Protein AF-A0A1Q6M1B3-F1 (afdb_monomer_lite)

Sequence (101 aa):
MNVSKLKELIKERAQIDAQNDILTERSQNDQYNILSLNLSDTIDFLNNCSSEELYWVSELFERLSEHFKSQKLIECMEKNEKRTGIDCSINIEYAKAALNY

Structure (mmCIF, N/CA/C/O backbone):
data_AF-A0A1Q6M1B3-F1
#
_entry.id   AF-A0A1Q6M1B3-F1
#
loop_
_atom_site.group_PDB
_atom_site.id
_atom_site.type_symbol
_atom_site.label_atom_id
_atom_site.label_alt_id
_atom_site.label_comp_id
_atom_site.label_asym_id
_atom_site.label_entity_id
_atom_site.label_seq_id
_atom_site.pdbx_PDB_ins_code
_atom_site.Cartn_x
_atom_site.Cartn_y
_atom_site.Cartn_z
_atom_site.occupancy
_atom_site.B_iso_or_equiv
_atom_site.auth_seq_id
_atom_site.auth_comp_id
_atom_site.auth_asym_id
_atom_site.auth_atom_id
_atom_site.pdbx_PDB_model_num
ATOM 1 N N . MET A 1 1 ? 1.402 14.137 2.860 1.00 90.75 1 MET A N 1
ATOM 2 C CA . MET A 1 1 ? 2.257 13.046 2.336 1.00 90.75 1 MET A CA 1
ATOM 3 C C . MET A 1 1 ? 3.029 13.524 1.105 1.00 90.75 1 MET A C 1
ATOM 5 O O . MET A 1 1 ? 2.465 14.271 0.314 1.00 90.75 1 MET A O 1
ATOM 9 N N . ASN A 1 2 ? 4.294 13.122 0.907 1.00 95.06 2 ASN A N 1
ATOM 10 C CA . ASN A 1 2 ? 5.050 13.468 -0.311 1.00 95.06 2 ASN A CA 1
ATOM 11 C C . ASN A 1 2 ? 4.783 12.446 -1.434 1.00 95.06 2 ASN A C 1
ATOM 13 O O . ASN A 1 2 ? 5.529 11.484 -1.607 1.00 95.06 2 ASN A O 1
ATOM 17 N N . VAL A 1 3 ? 3.697 12.658 -2.185 1.00 96.25 3 VAL A N 1
ATOM 18 C CA . VAL A 1 3 ? 3.243 11.739 -3.247 1.00 96.25 3 VAL A CA 1
ATOM 19 C C . VAL A 1 3 ? 4.265 11.608 -4.377 1.00 96.25 3 VAL A C 1
ATOM 21 O O . VAL A 1 3 ? 4.480 10.506 -4.871 1.00 96.25 3 VAL A O 1
ATOM 24 N N . SER A 1 4 ? 4.921 12.701 -4.778 1.00 97.50 4 SER A N 1
ATOM 25 C CA . SER A 1 4 ? 5.937 12.655 -5.838 1.00 97.50 4 SER A CA 1
ATOM 26 C C . SER A 1 4 ? 7.087 11.729 -5.456 1.00 97.50 4 SER A C 1
ATOM 28 O O . SER A 1 4 ? 7.459 10.867 -6.248 1.00 97.50 4 SER A O 1
ATOM 30 N N . LYS A 1 5 ? 7.577 11.832 -4.212 1.00 98.19 5 LYS A N 1
ATOM 31 C CA . LYS A 1 5 ? 8.632 10.943 -3.722 1.00 98.19 5 LYS A CA 1
ATOM 32 C C . LYS A 1 5 ? 8.165 9.491 -3.619 1.00 98.19 5 LYS A C 1
ATOM 34 O O . LYS A 1 5 ? 8.912 8.594 -3.991 1.00 98.19 5 LYS A O 1
ATOM 39 N N . LEU A 1 6 ? 6.931 9.249 -3.172 1.00 98.44 6 LEU A N 1
ATOM 40 C CA . LEU A 1 6 ? 6.364 7.898 -3.147 1.00 98.44 6 LEU A CA 1
ATOM 41 C C . LEU A 1 6 ? 6.350 7.267 -4.549 1.00 98.44 6 LEU A C 1
ATOM 43 O O . LEU A 1 6 ? 6.776 6.130 -4.714 1.00 98.44 6 LEU A O 1
ATOM 47 N N . LYS A 1 7 ? 5.923 8.016 -5.572 1.00 98.38 7 LYS A N 1
ATOM 48 C CA . LYS A 1 7 ? 5.900 7.530 -6.961 1.00 98.38 7 LYS A CA 1
ATOM 49 C C . LYS A 1 7 ? 7.298 7.237 -7.510 1.00 98.38 7 LYS A C 1
ATOM 51 O O . LYS A 1 7 ? 7.449 6.308 -8.297 1.00 98.38 7 LYS A O 1
ATOM 56 N N . GLU A 1 8 ? 8.314 8.003 -7.117 1.00 98.38 8 GLU A N 1
ATOM 57 C CA . GLU A 1 8 ? 9.712 7.688 -7.446 1.00 98.38 8 GLU A CA 1
ATOM 58 C C . GLU A 1 8 ? 10.151 6.369 -6.803 1.00 98.38 8 GLU A C 1
ATOM 60 O O . GLU A 1 8 ? 10.666 5.501 -7.500 1.00 98.38 8 GLU A O 1
ATOM 65 N N . LEU A 1 9 ? 9.869 6.178 -5.510 1.00 98.44 9 LEU A N 1
ATOM 66 C CA . LEU A 1 9 ? 10.213 4.949 -4.790 1.00 98.44 9 LEU A CA 1
ATOM 67 C C . LEU A 1 9 ? 9.514 3.711 -5.365 1.00 98.44 9 LEU A C 1
ATOM 69 O O . LEU A 1 9 ? 10.127 2.652 -5.453 1.00 98.44 9 LEU A O 1
ATOM 73 N N . ILE A 1 10 ? 8.258 3.841 -5.799 1.00 98.31 10 ILE A N 1
ATOM 74 C CA . ILE A 1 10 ? 7.525 2.765 -6.483 1.00 98.31 10 ILE A CA 1
ATOM 75 C C . ILE A 1 10 ? 8.214 2.396 -7.805 1.00 98.31 10 ILE A C 1
ATOM 77 O O . ILE A 1 10 ? 8.400 1.218 -8.105 1.00 98.31 10 ILE A O 1
ATOM 81 N N . LYS A 1 11 ? 8.643 3.391 -8.591 1.00 98.06 11 LYS A N 1
ATOM 82 C CA . LYS A 1 11 ? 9.379 3.141 -9.840 1.00 98.06 11 LYS A CA 1
ATOM 83 C C . LYS A 1 11 ? 10.723 2.467 -9.584 1.00 98.06 11 LYS A C 1
ATOM 85 O O . LYS A 1 11 ? 11.098 1.577 -10.338 1.00 98.06 11 LYS A O 1
ATOM 90 N N . GLU A 1 12 ? 11.434 2.877 -8.536 1.00 97.81 12 GLU A N 1
ATOM 91 C CA . GLU A 1 12 ? 12.679 2.234 -8.107 1.00 97.81 12 GLU A CA 1
ATOM 92 C C . GLU A 1 12 ? 12.425 0.782 -7.675 1.00 97.81 12 GLU A C 1
ATOM 94 O O . GLU A 1 12 ? 13.131 -0.115 -8.134 1.00 97.81 12 GLU A O 1
ATOM 99 N N . ARG A 1 13 ? 11.374 0.531 -6.877 1.00 97.56 13 ARG A N 1
ATOM 100 C CA . ARG A 1 13 ? 10.959 -0.814 -6.447 1.00 97.56 13 ARG A CA 1
ATOM 101 C C . ARG A 1 13 ? 10.748 -1.751 -7.629 1.00 97.56 13 ARG A C 1
ATOM 103 O O . ARG A 1 13 ? 11.227 -2.880 -7.584 1.00 97.56 13 ARG A O 1
ATOM 110 N N . ALA A 1 14 ? 10.106 -1.262 -8.688 1.00 96.94 14 ALA A N 1
ATOM 111 C CA . ALA A 1 14 ? 9.818 -2.039 -9.888 1.00 96.94 14 ALA A CA 1
ATOM 112 C C . ALA A 1 14 ? 11.062 -2.538 -10.643 1.00 96.94 14 ALA A C 1
ATOM 114 O O . ALA A 1 14 ? 10.948 -3.427 -11.483 1.00 96.94 14 ALA A O 1
ATOM 115 N N . GLN A 1 15 ? 12.240 -1.969 -10.368 1.00 97.44 15 GLN A N 1
ATOM 116 C CA . GLN A 1 15 ? 13.512 -2.374 -10.976 1.00 97.44 15 GLN A CA 1
ATOM 117 C C . GLN A 1 15 ? 14.354 -3.282 -10.064 1.00 97.44 15 GLN A C 1
ATOM 119 O O . GLN A 1 15 ? 15.415 -3.748 -10.477 1.00 97.44 15 GLN A O 1
ATOM 124 N N . ILE A 1 16 ? 13.925 -3.513 -8.819 1.00 97.38 16 ILE A N 1
ATOM 125 C CA . ILE A 1 16 ? 14.648 -4.349 -7.857 1.00 97.38 16 ILE A CA 1
ATOM 126 C C . ILE A 1 16 ? 14.291 -5.817 -8.105 1.00 97.38 16 ILE A C 1
ATOM 128 O O . ILE A 1 16 ? 13.117 -6.180 -8.133 1.00 97.38 16 ILE A O 1
ATOM 132 N N . ASP A 1 17 ? 15.311 -6.669 -8.238 1.00 95.69 17 ASP A N 1
ATOM 133 C CA . ASP A 1 17 ? 15.126 -8.123 -8.298 1.00 95.69 17 ASP A CA 1
ATOM 134 C C . ASP A 1 17 ? 14.440 -8.617 -7.016 1.00 95.69 17 ASP A C 1
ATOM 136 O O . ASP A 1 17 ? 14.890 -8.316 -5.908 1.00 95.69 17 ASP A O 1
ATOM 140 N N . ALA A 1 18 ? 13.361 -9.384 -7.166 1.00 88.88 18 ALA A N 1
ATOM 141 C CA . ALA A 1 18 ? 12.581 -9.896 -6.044 1.00 88.88 18 ALA A CA 1
ATOM 142 C C . ALA A 1 18 ? 13.384 -10.823 -5.111 1.00 88.88 18 ALA A C 1
ATOM 144 O O . ALA A 1 18 ? 13.012 -10.958 -3.954 1.00 88.88 18 ALA A O 1
ATOM 145 N N . GLN A 1 19 ? 14.483 -11.424 -5.581 1.00 94.62 19 GLN A N 1
ATOM 146 C CA . GLN A 1 19 ? 15.398 -12.238 -4.768 1.00 94.62 19 GLN A CA 1
ATOM 147 C C . GLN A 1 19 ? 16.414 -11.392 -3.985 1.00 94.62 19 GLN A C 1
ATOM 149 O O . GLN A 1 19 ? 17.198 -11.924 -3.200 1.00 94.62 19 GLN A O 1
ATOM 154 N N . ASN A 1 20 ? 16.461 -10.077 -4.215 1.00 97.06 20 ASN A N 1
ATOM 155 C CA . ASN A 1 20 ? 17.289 -9.175 -3.432 1.00 97.06 20 ASN A CA 1
ATOM 156 C C . ASN A 1 20 ? 16.505 -8.671 -2.218 1.00 97.06 20 ASN A C 1
ATOM 158 O O . ASN A 1 20 ? 15.970 -7.558 -2.218 1.00 97.06 20 ASN A O 1
ATOM 162 N N . ASP A 1 21 ? 16.459 -9.503 -1.181 1.00 95.75 21 ASP A N 1
ATOM 163 C CA . ASP A 1 21 ? 15.703 -9.235 0.045 1.00 95.75 21 ASP A CA 1
ATOM 164 C C . ASP A 1 21 ? 16.121 -7.913 0.705 1.00 95.75 21 ASP A C 1
ATOM 166 O O . ASP A 1 21 ? 15.271 -7.130 1.115 1.00 95.75 21 ASP A O 1
ATOM 170 N N . ILE A 1 22 ? 17.424 -7.601 0.721 1.00 97.31 22 ILE A N 1
ATOM 171 C CA . ILE A 1 22 ? 17.960 -6.381 1.351 1.00 97.31 22 ILE A CA 1
ATOM 172 C C . ILE A 1 22 ? 17.427 -5.120 0.660 1.00 97.31 22 ILE A C 1
ATOM 174 O O . ILE A 1 22 ? 17.007 -4.165 1.321 1.00 97.31 22 ILE A O 1
ATOM 178 N N . LEU A 1 23 ? 17.471 -5.079 -0.676 1.00 97.69 23 LEU A N 1
ATOM 179 C CA . LEU A 1 23 ? 16.978 -3.920 -1.423 1.00 97.69 23 LEU A CA 1
ATOM 180 C C . LEU A 1 23 ? 15.451 -3.849 -1.411 1.00 97.69 23 LEU A C 1
ATOM 182 O O . LEU A 1 23 ? 14.898 -2.751 -1.331 1.00 97.69 23 LEU A O 1
ATOM 186 N N . THR A 1 24 ? 14.783 -5.002 -1.447 1.00 97.00 24 THR A N 1
ATOM 187 C CA . THR A 1 24 ? 13.327 -5.106 -1.322 1.00 97.00 24 THR A CA 1
ATOM 188 C C . THR A 1 24 ? 12.856 -4.526 0.009 1.00 97.00 24 THR A C 1
ATOM 190 O O . THR A 1 24 ? 12.049 -3.598 0.013 1.00 97.00 24 THR A O 1
ATOM 193 N N . GLU A 1 25 ? 13.426 -4.982 1.125 1.00 97.06 25 GLU A N 1
ATOM 194 C CA . GLU A 1 25 ? 13.067 -4.519 2.466 1.00 97.06 25 GLU A CA 1
ATOM 195 C C . GLU A 1 25 ? 13.333 -3.017 2.630 1.00 97.06 25 GLU A C 1
ATOM 197 O O . GLU A 1 25 ? 12.485 -2.278 3.138 1.00 97.06 25 GLU A O 1
ATOM 202 N N . ARG A 1 26 ? 14.487 -2.524 2.152 1.00 98.06 26 ARG A N 1
ATOM 203 C CA . ARG A 1 26 ? 14.791 -1.086 2.185 1.00 98.06 26 ARG A CA 1
ATOM 204 C C . ARG A 1 26 ? 13.744 -0.280 1.415 1.00 98.06 26 ARG A C 1
ATOM 206 O O . ARG A 1 26 ? 13.222 0.692 1.953 1.00 98.06 26 ARG A O 1
ATOM 213 N N . SER A 1 27 ? 13.414 -0.693 0.192 1.00 97.94 27 SER A N 1
ATOM 214 C CA . SER A 1 27 ? 12.422 -0.002 -0.635 1.00 97.94 27 SER A CA 1
ATOM 215 C C . SER A 1 27 ? 11.034 0.002 0.012 1.00 97.94 27 SER A C 1
ATOM 217 O O . SER A 1 27 ? 10.369 1.039 0.050 1.00 97.94 27 SER A O 1
ATOM 219 N N . GLN A 1 28 ? 10.613 -1.130 0.578 1.00 98.12 28 GLN A N 1
ATOM 220 C CA . GLN A 1 28 ? 9.352 -1.245 1.307 1.00 98.12 28 GLN A CA 1
ATOM 221 C C . GLN A 1 28 ? 9.321 -0.332 2.537 1.00 98.12 28 GLN A C 1
ATOM 223 O O . GLN A 1 28 ? 8.318 0.337 2.777 1.00 98.12 28 GLN A O 1
ATOM 228 N N . ASN A 1 29 ? 10.420 -0.246 3.292 1.00 98.50 29 ASN A N 1
ATOM 229 C CA . ASN A 1 29 ? 10.531 0.650 4.442 1.00 98.50 29 ASN A CA 1
ATOM 230 C C . ASN A 1 29 ? 10.444 2.127 4.041 1.00 98.50 29 ASN A C 1
ATOM 232 O O . ASN A 1 29 ? 9.729 2.889 4.690 1.00 98.50 29 ASN A O 1
ATOM 236 N N . ASP A 1 30 ? 11.107 2.532 2.958 1.00 98.38 30 ASP A N 1
ATOM 237 C CA . ASP A 1 30 ? 11.057 3.915 2.479 1.00 98.38 30 ASP A CA 1
ATOM 238 C C . ASP A 1 30 ? 9.645 4.308 2.013 1.00 98.38 30 ASP A C 1
ATOM 240 O O . ASP A 1 30 ? 9.158 5.391 2.347 1.00 98.38 30 ASP A O 1
ATO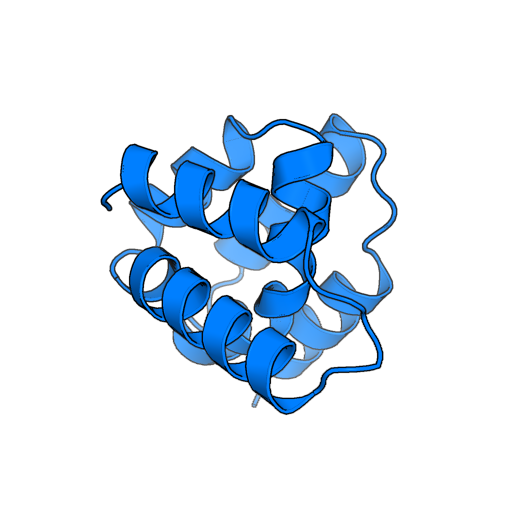M 244 N N . GLN A 1 31 ? 8.951 3.418 1.297 1.00 98.56 31 GLN A N 1
ATOM 245 C CA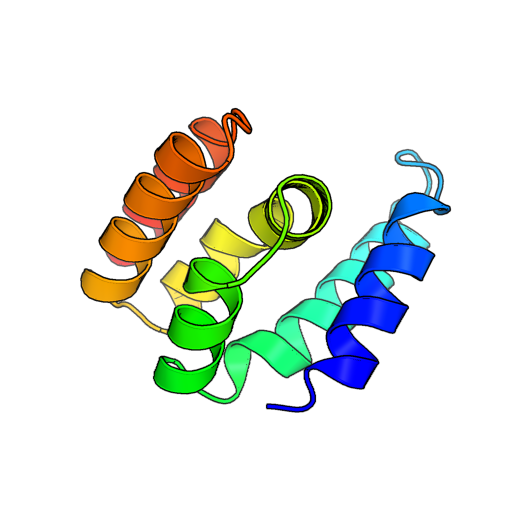 . GLN A 1 31 ? 7.555 3.626 0.898 1.00 98.56 31 GLN A CA 1
ATOM 246 C C . GLN A 1 31 ? 6.613 3.662 2.112 1.00 98.56 31 GLN A C 1
ATOM 248 O O . GLN A 1 31 ? 5.775 4.564 2.224 1.00 98.56 31 GLN A O 1
ATOM 253 N N . TYR A 1 32 ? 6.777 2.723 3.050 1.00 98.75 32 TYR A N 1
ATOM 254 C CA . TYR A 1 32 ? 5.999 2.654 4.287 1.00 98.75 32 TYR A CA 1
ATOM 255 C C . TYR A 1 32 ? 6.132 3.939 5.104 1.00 98.75 32 TYR A C 1
ATOM 257 O O . TYR A 1 32 ? 5.119 4.507 5.495 1.00 98.75 32 TYR A O 1
ATOM 265 N N . ASN A 1 33 ? 7.353 4.454 5.278 1.00 98.50 33 ASN A N 1
ATOM 266 C CA . ASN A 1 33 ? 7.618 5.683 6.030 1.00 98.50 33 ASN A CA 1
ATOM 267 C C . ASN A 1 33 ? 6.897 6.914 5.465 1.00 98.50 33 ASN A C 1
ATOM 269 O O . ASN A 1 33 ? 6.715 7.893 6.184 1.00 98.50 33 ASN A O 1
ATOM 273 N N . ILE A 1 34 ? 6.502 6.898 4.188 1.00 98.50 34 ILE A N 1
ATOM 274 C CA . ILE A 1 34 ? 5.702 7.962 3.574 1.00 98.50 34 ILE A CA 1
ATOM 275 C C . ILE A 1 34 ? 4.205 7.711 3.791 1.00 98.50 34 ILE A C 1
ATOM 277 O O . ILE A 1 34 ? 3.482 8.629 4.186 1.00 98.50 34 ILE A O 1
ATOM 281 N N . LEU A 1 35 ? 3.744 6.482 3.544 1.00 98.69 35 LEU A N 1
ATOM 282 C CA . LEU A 1 35 ? 2.336 6.081 3.643 1.00 98.69 35 LEU A CA 1
ATOM 283 C C . LEU A 1 35 ? 1.824 6.018 5.092 1.00 98.69 35 LEU A C 1
ATOM 285 O O . LEU A 1 35 ? 0.639 6.226 5.349 1.00 98.69 35 LEU A O 1
ATOM 289 N N . SER A 1 36 ? 2.690 5.764 6.069 1.00 98.38 36 SER A N 1
ATOM 290 C CA . SER A 1 36 ? 2.302 5.687 7.480 1.00 98.38 36 SER A CA 1
ATOM 291 C C . SER A 1 36 ? 2.116 7.064 8.130 1.00 98.38 36 SER A C 1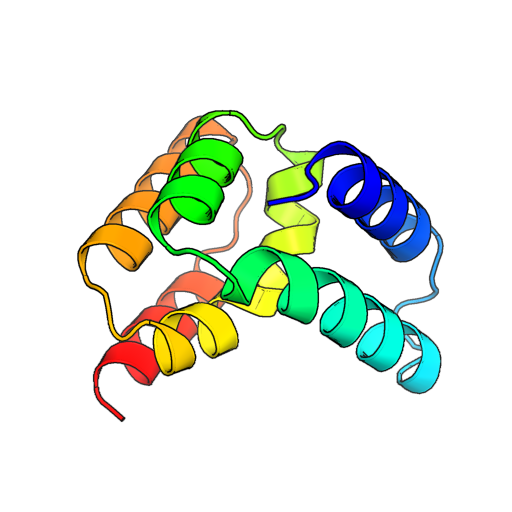
ATOM 293 O O . SER A 1 36 ? 1.626 7.151 9.248 1.00 98.38 36 SER A O 1
ATOM 295 N N . LEU A 1 37 ? 2.484 8.164 7.459 1.00 98.25 37 LEU A N 1
ATOM 296 C CA . LEU A 1 37 ? 2.452 9.504 8.065 1.00 98.25 37 LEU A CA 1
ATOM 297 C C . LEU A 1 37 ? 1.036 10.008 8.349 1.00 98.25 37 LEU A C 1
ATOM 299 O O . LEU A 1 37 ? 0.820 10.738 9.316 1.00 98.25 37 LEU A O 1
ATOM 303 N N . ASN A 1 38 ? 0.081 9.696 7.472 1.00 98.38 38 ASN A N 1
ATOM 304 C CA . ASN A 1 38 ? -1.282 10.190 7.596 1.00 98.38 38 ASN A CA 1
ATOM 305 C C . ASN A 1 38 ? -2.275 9.272 6.879 1.00 98.38 38 ASN A C 1
ATOM 307 O O . ASN A 1 38 ? -2.171 9.043 5.676 1.00 98.38 38 ASN A O 1
ATOM 311 N N . LEU A 1 39 ? -3.282 8.806 7.616 1.00 98.50 39 LEU A N 1
ATOM 312 C CA . LEU A 1 39 ? -4.307 7.910 7.088 1.00 98.50 39 LEU A CA 1
ATOM 313 C C . LEU A 1 39 ? -5.124 8.535 5.945 1.00 98.50 39 LEU A C 1
ATOM 315 O O . LEU A 1 39 ? -5.426 7.847 4.972 1.00 98.50 39 LEU A O 1
ATOM 319 N N . SER A 1 40 ? -5.505 9.813 6.060 1.00 98.56 40 SER A N 1
ATOM 320 C CA . SER A 1 40 ? -6.324 10.483 5.040 1.00 98.56 40 SER A CA 1
ATOM 321 C C . SER A 1 40 ? -5.560 10.597 3.730 1.00 98.56 40 SER A C 1
ATOM 323 O O . SER A 1 40 ? -6.070 10.169 2.700 1.00 98.56 40 SER A O 1
ATOM 325 N N . ASP A 1 41 ? -4.316 11.073 3.785 1.00 98.44 41 ASP A N 1
ATOM 326 C CA . ASP A 1 41 ? -3.467 11.200 2.601 1.00 98.44 41 ASP A CA 1
ATOM 327 C C . ASP A 1 41 ? -3.234 9.841 1.919 1.00 98.44 41 ASP A C 1
ATOM 329 O O . ASP A 1 41 ? -3.234 9.749 0.692 1.00 98.44 41 ASP A O 1
ATOM 333 N N . THR A 1 42 ? -3.053 8.775 2.702 1.00 98.69 42 THR A N 1
ATOM 334 C CA . THR A 1 42 ? -2.868 7.410 2.187 1.00 98.69 42 THR A CA 1
ATOM 335 C C . THR A 1 42 ? -4.125 6.874 1.521 1.00 98.69 42 THR A C 1
ATOM 337 O O . THR A 1 42 ? -4.052 6.324 0.422 1.00 98.69 42 THR A O 1
ATOM 340 N N . ILE A 1 43 ? -5.296 7.087 2.123 1.00 98.81 43 ILE A N 1
ATOM 341 C CA . ILE A 1 43 ? -6.580 6.765 1.491 1.00 98.81 43 ILE A CA 1
ATOM 342 C C . ILE A 1 43 ? -6.758 7.562 0.192 1.00 98.81 43 ILE A C 1
ATOM 344 O O . ILE A 1 43 ? -7.194 7.002 -0.816 1.00 98.81 43 ILE A O 1
ATOM 348 N N . ASP A 1 44 ? -6.412 8.848 0.192 1.00 98.69 44 ASP A N 1
ATOM 349 C CA . ASP A 1 44 ? -6.525 9.710 -0.983 1.00 98.69 44 ASP A CA 1
ATOM 350 C C . ASP A 1 44 ? -5.584 9.256 -2.103 1.00 98.69 44 ASP A C 1
ATOM 352 O O . ASP A 1 44 ? -5.997 9.190 -3.262 1.00 98.69 44 ASP A O 1
ATOM 356 N N . PHE A 1 45 ? -4.356 8.848 -1.781 1.00 98.75 45 PHE A N 1
ATOM 357 C CA . PHE A 1 45 ? -3.450 8.236 -2.750 1.00 98.75 45 PHE A CA 1
ATOM 358 C C . PHE A 1 45 ? -4.024 6.942 -3.329 1.00 98.75 45 PHE A C 1
ATOM 360 O O . PHE A 1 45 ? -4.116 6.825 -4.549 1.00 98.75 45 PHE A O 1
ATOM 367 N N . LEU A 1 46 ? -4.467 5.998 -2.490 1.00 98.62 46 LEU A N 1
ATOM 368 C CA . LEU A 1 46 ? -5.003 4.714 -2.956 1.00 98.62 46 LEU A CA 1
ATOM 369 C C . LEU A 1 46 ? -6.204 4.906 -3.889 1.00 98.62 46 LEU A C 1
ATOM 371 O O . LEU A 1 46 ? -6.286 4.257 -4.931 1.00 98.62 46 LEU A O 1
ATOM 375 N N . ASN A 1 47 ? -7.093 5.854 -3.583 1.00 98.62 47 ASN A N 1
ATOM 376 C CA . ASN A 1 47 ? -8.242 6.173 -4.434 1.00 98.62 47 ASN A CA 1
ATOM 377 C C . ASN A 1 47 ? -7.868 6.736 -5.815 1.00 98.62 47 ASN A C 1
ATOM 379 O O . ASN A 1 47 ? -8.677 6.636 -6.736 1.00 98.62 47 ASN A O 1
ATOM 383 N N . ASN A 1 48 ? -6.673 7.311 -5.966 1.00 98.25 48 ASN A N 1
ATOM 384 C CA . ASN A 1 48 ? -6.222 7.973 -7.193 1.00 98.25 48 ASN A CA 1
ATOM 385 C C . ASN A 1 48 ? -5.050 7.261 -7.890 1.00 98.25 48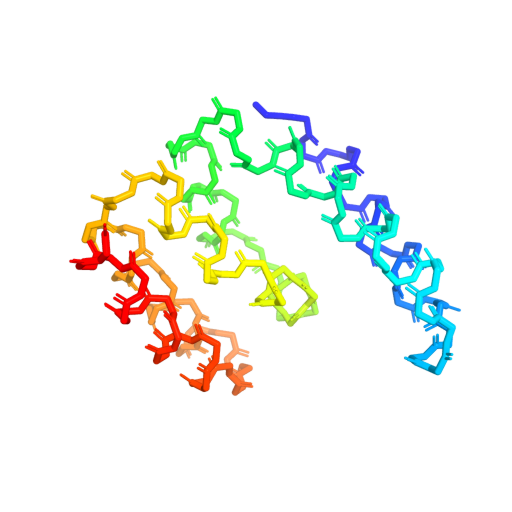 ASN A C 1
ATOM 387 O O . ASN A 1 48 ? -4.639 7.685 -8.970 1.00 98.25 48 ASN A O 1
ATOM 391 N N . CYS A 1 49 ? -4.502 6.201 -7.295 1.00 98.31 49 CYS A N 1
ATOM 392 C CA . CYS A 1 49 ? -3.340 5.505 -7.834 1.00 98.31 49 CYS A CA 1
ATOM 393 C C . CYS A 1 49 ? -3.664 4.708 -9.111 1.00 98.31 49 CYS A C 1
ATOM 395 O O . CYS A 1 49 ? -4.822 4.341 -9.371 1.00 98.31 49 CYS A O 1
ATOM 397 N N . SER A 1 50 ? -2.637 4.449 -9.918 1.00 98.38 50 SER A N 1
ATOM 398 C CA . SER A 1 50 ? -2.713 3.512 -11.043 1.00 98.38 50 SER A CA 1
ATOM 399 C C . SER A 1 50 ? -2.746 2.054 -10.561 1.00 98.38 50 SER A C 1
ATOM 401 O O . SER A 1 50 ? -2.513 1.766 -9.388 1.00 98.38 50 SER A O 1
ATOM 403 N N . SER A 1 51 ? -3.021 1.116 -11.470 1.00 98.25 51 SER A N 1
ATOM 404 C CA . SER A 1 51 ? -2.914 -0.320 -11.178 1.00 98.25 51 SER A CA 1
ATOM 405 C C . SER A 1 51 ? -1.489 -0.719 -10.782 1.00 98.25 51 SER A C 1
ATOM 407 O O . SER A 1 51 ? -1.301 -1.415 -9.793 1.00 98.25 51 SER A O 1
ATOM 409 N N . GLU A 1 52 ? -0.477 -0.223 -11.493 1.00 97.62 52 GLU A N 1
ATOM 410 C CA . GLU A 1 52 ? 0.933 -0.466 -11.162 1.00 97.62 52 GLU A CA 1
ATOM 411 C C . GLU A 1 52 ? 1.301 0.078 -9.774 1.00 97.62 52 GLU A C 1
ATOM 413 O O . GLU A 1 52 ? 1.946 -0.606 -8.985 1.00 97.62 52 GLU A O 1
ATOM 418 N N . GLU A 1 53 ? 0.851 1.288 -9.440 1.00 98.56 53 GLU A N 1
ATOM 419 C CA . GLU A 1 53 ? 1.090 1.877 -8.121 1.00 98.56 53 GLU A CA 1
ATOM 420 C C . GLU A 1 53 ? 0.414 1.064 -7.009 1.00 98.56 53 GLU A C 1
ATOM 422 O O . GLU A 1 53 ? 1.023 0.844 -5.962 1.00 98.56 53 GLU A O 1
ATOM 427 N N . LEU A 1 54 ? -0.814 0.581 -7.237 1.00 98.62 54 LEU A N 1
ATOM 428 C CA . LEU A 1 54 ? -1.506 -0.273 -6.274 1.00 98.62 54 LEU A CA 1
ATOM 429 C C . LEU A 1 54 ? -0.776 -1.601 -6.070 1.00 98.62 54 LEU A C 1
ATOM 431 O O . LEU A 1 54 ? -0.635 -2.029 -4.929 1.00 98.62 54 LEU A O 1
ATOM 435 N N . TYR A 1 55 ? -0.313 -2.233 -7.153 1.00 98.38 55 TYR A N 1
ATOM 436 C CA . TYR A 1 55 ? 0.410 -3.503 -7.097 1.00 98.38 55 TYR A CA 1
ATOM 437 C C . TYR A 1 55 ? 1.588 -3.421 -6.122 1.00 98.38 55 TYR A C 1
ATOM 439 O O . TYR A 1 55 ? 1.641 -4.187 -5.160 1.00 98.38 55 TYR A O 1
ATOM 447 N N . TRP A 1 56 ? 2.462 -2.427 -6.293 1.00 98.31 56 TRP A N 1
ATOM 448 C CA . TRP A 1 56 ? 3.639 -2.267 -5.438 1.00 98.31 56 TRP A CA 1
ATOM 449 C C . TRP A 1 56 ? 3.292 -1.868 -4.005 1.00 98.31 56 TRP A C 1
ATOM 451 O O . TRP A 1 56 ? 3.845 -2.420 -3.059 1.00 98.31 56 TRP A O 1
ATOM 461 N N . VAL A 1 57 ? 2.342 -0.949 -3.819 1.00 98.31 57 VAL A N 1
ATOM 462 C CA . VAL A 1 57 ? 1.952 -0.507 -2.471 1.00 98.31 57 VAL A CA 1
ATOM 463 C C . VAL A 1 57 ? 1.185 -1.591 -1.708 1.00 98.31 57 VAL A C 1
ATOM 465 O O . VAL A 1 57 ? 1.178 -1.579 -0.476 1.00 98.31 57 VAL A O 1
ATOM 468 N N . SER A 1 58 ? 0.585 -2.563 -2.402 1.00 98.56 58 SER A N 1
ATOM 469 C CA . SER A 1 58 ? -0.126 -3.667 -1.755 1.00 98.56 58 SER A CA 1
ATOM 470 C C . SER A 1 58 ? 0.774 -4.541 -0.878 1.00 98.56 58 SER A C 1
ATOM 472 O O . SER A 1 58 ? 0.291 -5.068 0.121 1.00 98.56 58 SER A O 1
ATOM 474 N N . GLU A 1 59 ? 2.085 -4.594 -1.157 1.00 97.94 59 GLU A N 1
ATOM 475 C CA . GLU A 1 59 ? 3.090 -5.257 -0.305 1.00 97.94 59 GLU A CA 1
ATOM 476 C C . GLU A 1 59 ? 3.104 -4.697 1.136 1.00 97.94 59 GLU A C 1
ATOM 478 O O . GLU A 1 59 ? 3.591 -5.342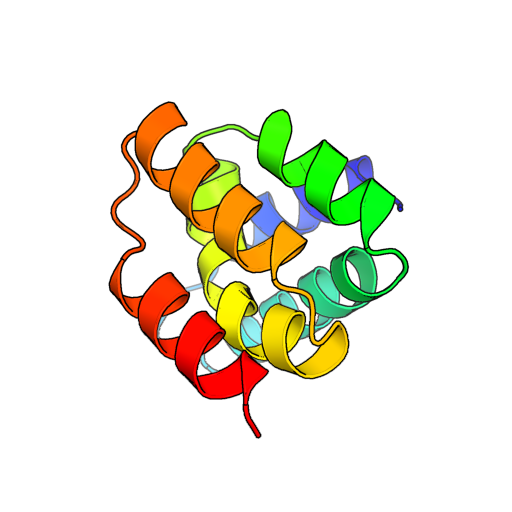 2.060 1.00 97.94 59 GLU A O 1
ATOM 483 N N . LEU A 1 60 ? 2.569 -3.489 1.348 1.00 98.62 60 LEU A N 1
ATOM 484 C CA . LEU A 1 60 ? 2.597 -2.775 2.626 1.00 98.62 60 LEU A CA 1
ATOM 485 C C . LEU A 1 60 ? 1.262 -2.817 3.376 1.00 98.62 60 LEU A C 1
ATOM 487 O O . LEU A 1 60 ? 1.163 -2.255 4.468 1.00 98.62 60 LEU A O 1
ATOM 491 N N . PHE A 1 61 ? 0.221 -3.432 2.809 1.00 98.69 61 PHE A N 1
ATOM 492 C CA . PHE A 1 61 ? -1.138 -3.345 3.350 1.00 98.69 61 PHE A CA 1
ATOM 493 C C . PHE A 1 61 ? -1.262 -3.894 4.769 1.00 98.69 61 PHE A C 1
ATOM 495 O O . PHE A 1 61 ? -1.905 -3.254 5.602 1.00 98.69 61 PHE A O 1
ATOM 502 N N . GLU A 1 62 ? -0.610 -5.018 5.063 1.00 98.62 62 GLU A N 1
ATOM 503 C CA . GLU A 1 62 ? -0.585 -5.599 6.406 1.00 98.62 62 GLU A CA 1
ATOM 504 C C . GLU A 1 62 ? -0.019 -4.609 7.431 1.00 98.62 62 GLU A C 1
ATOM 506 O O . GLU A 1 62 ? -0.706 -4.236 8.381 1.00 98.62 62 GLU A O 1
ATOM 511 N N . ARG A 1 63 ? 1.187 -4.087 7.173 1.00 98.56 63 ARG A N 1
ATOM 512 C CA . ARG A 1 63 ? 1.875 -3.120 8.043 1.00 98.56 63 ARG A CA 1
ATOM 513 C C . ARG A 1 63 ? 1.087 -1.824 8.217 1.00 98.56 63 ARG A C 1
ATOM 515 O O . ARG A 1 63 ? 1.046 -1.262 9.307 1.00 98.56 63 ARG A O 1
ATOM 522 N N . LEU A 1 64 ? 0.464 -1.321 7.149 1.00 98.62 64 LEU A N 1
ATOM 523 C CA . LEU A 1 64 ? -0.361 -0.112 7.216 1.00 98.62 64 LEU A CA 1
ATOM 524 C C . LEU A 1 64 ? -1.643 -0.352 8.021 1.00 98.62 64 LEU A C 1
ATOM 526 O O . LEU A 1 64 ? -2.057 0.526 8.778 1.00 98.62 64 LEU A O 1
ATOM 530 N N . SER A 1 65 ? -2.259 -1.528 7.889 1.00 98.56 65 SER A N 1
ATOM 531 C CA . SER A 1 65 ? -3.416 -1.913 8.698 1.00 98.56 65 SER A CA 1
ATOM 532 C C . SER A 1 65 ? -3.045 -2.073 10.170 1.00 98.56 65 SER A C 1
ATOM 534 O O . SER A 1 65 ? -3.738 -1.530 11.031 1.00 98.56 65 SER A O 1
ATOM 536 N N . GLU A 1 66 ? -1.913 -2.715 10.465 1.00 98.19 66 GLU A N 1
ATOM 537 C CA . GLU A 1 66 ? -1.390 -2.821 11.825 1.00 98.19 66 GLU A CA 1
ATOM 538 C C . GLU A 1 66 ? -1.113 -1.439 12.429 1.00 98.19 66 GLU A C 1
ATOM 540 O O . GLU A 1 66 ? -1.467 -1.176 13.573 1.00 98.19 66 GLU A O 1
ATOM 545 N N . HIS A 1 67 ? -0.534 -0.523 11.655 1.00 98.31 67 HIS A N 1
ATOM 546 C CA . HIS A 1 67 ? -0.223 0.819 12.128 1.00 98.31 67 HIS A CA 1
ATOM 547 C C . HIS A 1 67 ? -1.471 1.670 12.397 1.00 98.31 67 HIS A C 1
ATOM 549 O O . HIS A 1 67 ? -1.588 2.293 13.451 1.00 98.31 67 HIS A O 1
ATOM 555 N N . PHE A 1 68 ? -2.400 1.730 11.438 1.00 98.38 68 PHE A N 1
ATOM 556 C CA . PHE A 1 68 ? -3.550 2.633 11.515 1.00 98.38 68 PHE A CA 1
ATOM 557 C C . PHE A 1 68 ? -4.758 2.048 12.246 1.00 98.38 68 PHE A C 1
ATOM 559 O O . PHE A 1 68 ? -5.634 2.818 12.642 1.00 98.38 68 PHE A O 1
ATOM 566 N N . LYS A 1 69 ? -4.853 0.716 12.365 1.00 98.00 69 LYS A N 1
ATOM 567 C CA . LYS A 1 69 ? -5.998 -0.015 12.936 1.00 98.00 69 LYS A CA 1
ATOM 568 C C . LYS A 1 69 ? -7.350 0.519 12.438 1.00 98.00 69 LYS A C 1
ATOM 570 O O . LYS A 1 69 ? -8.265 0.799 13.212 1.00 98.00 69 LYS A O 1
ATOM 575 N N . SER A 1 70 ? -7.468 0.720 11.122 1.00 98.31 70 SER A N 1
ATOM 576 C CA . SER A 1 70 ? -8.605 1.419 10.516 1.00 98.31 70 SER A CA 1
ATOM 577 C C . SER A 1 70 ? -9.417 0.534 9.576 1.00 98.31 70 SER A C 1
ATOM 579 O O . SER A 1 70 ? -8.962 0.184 8.489 1.00 98.31 70 SER A O 1
ATOM 581 N N . GLN A 1 71 ? -10.682 0.290 9.928 1.00 98.38 71 GLN A N 1
ATOM 582 C CA . GLN A 1 71 ? -11.637 -0.383 9.040 1.00 98.38 71 GLN A CA 1
ATOM 583 C C . GLN A 1 71 ? -11.815 0.366 7.706 1.00 98.38 71 GLN A C 1
ATOM 585 O O . GLN A 1 71 ? -11.895 -0.249 6.646 1.00 98.38 71 GLN A O 1
ATOM 590 N N . LYS A 1 72 ? -11.781 1.706 7.739 1.00 98.50 72 LYS A N 1
ATOM 591 C CA . LYS A 1 72 ? -11.876 2.551 6.538 1.00 98.50 72 LYS A CA 1
ATOM 592 C C . LYS A 1 72 ? -10.714 2.308 5.567 1.00 98.50 72 LYS A C 1
ATOM 594 O O . LYS A 1 72 ? -10.879 2.452 4.357 1.00 98.50 72 LYS A O 1
ATOM 599 N N . LEU A 1 73 ? -9.534 1.960 6.083 1.00 98.75 73 LEU A N 1
ATOM 600 C CA . LEU A 1 73 ? -8.387 1.621 5.247 1.00 98.75 73 LEU A CA 1
ATOM 601 C C . LEU A 1 73 ? -8.597 0.278 4.536 1.00 98.75 73 LEU A C 1
ATOM 603 O O . LEU A 1 73 ? -8.360 0.209 3.334 1.00 98.75 73 LEU A O 1
ATOM 607 N N . ILE A 1 74 ? -9.114 -0.738 5.236 1.00 98.69 74 ILE A N 1
ATOM 608 C CA . ILE A 1 74 ? -9.467 -2.039 4.639 1.00 98.69 74 ILE A CA 1
ATOM 609 C C . ILE A 1 74 ? -10.484 -1.863 3.508 1.00 98.69 74 ILE A C 1
ATOM 611 O O . ILE A 1 74 ? -10.262 -2.333 2.395 1.00 98.69 74 ILE A O 1
ATOM 615 N N . GLU A 1 75 ? -11.559 -1.114 3.756 1.00 98.69 75 GLU A N 1
ATOM 616 C CA . GLU A 1 75 ? -12.575 -0.814 2.737 1.00 98.69 75 GLU A CA 1
ATOM 617 C C . GLU A 1 75 ? -11.972 -0.083 1.526 1.00 98.69 75 GLU A C 1
ATOM 619 O O . GLU A 1 75 ? -12.348 -0.330 0.377 1.00 98.69 75 GLU A O 1
ATOM 624 N N . CYS A 1 76 ? -11.006 0.811 1.766 1.00 98.81 76 CYS A N 1
ATOM 625 C CA . CYS A 1 76 ? -10.273 1.492 0.705 1.00 98.81 76 CYS A CA 1
ATOM 626 C C . CYS A 1 76 ? -9.428 0.512 -0.125 1.00 98.81 76 CYS A C 1
ATOM 628 O O . CYS A 1 76 ? -9.426 0.613 -1.353 1.00 98.81 76 CYS A O 1
ATOM 630 N N . MET A 1 77 ? -8.741 -0.440 0.511 1.00 98.69 77 MET A N 1
ATOM 631 C CA . MET A 1 77 ? -7.947 -1.462 -0.178 1.00 98.69 77 MET A CA 1
ATOM 632 C C . MET A 1 77 ? -8.838 -2.334 -1.076 1.00 98.69 77 MET A C 1
ATOM 634 O O . MET A 1 77 ? -8.594 -2.406 -2.279 1.00 98.69 77 MET A O 1
ATOM 638 N N . GLU A 1 78 ? -9.934 -2.882 -0.541 1.00 98.69 78 GLU A N 1
ATOM 639 C CA . GLU A 1 78 ? -10.901 -3.706 -1.293 1.00 98.69 78 GLU A CA 1
ATOM 640 C C . GLU A 1 78 ? -11.547 -2.952 -2.461 1.00 98.69 78 GLU A C 1
ATOM 642 O O . GLU A 1 78 ? -11.764 -3.491 -3.549 1.00 98.69 78 GLU A O 1
ATOM 647 N N . LYS A 1 79 ? -11.880 -1.674 -2.255 1.00 98.69 79 LYS A N 1
ATOM 648 C CA . LYS A 1 79 ? -12.420 -0.824 -3.318 1.00 98.69 79 LYS A CA 1
ATOM 649 C C . LYS A 1 79 ? -11.406 -0.648 -4.450 1.00 98.69 79 LYS A C 1
ATOM 651 O O . LYS A 1 79 ? -11.793 -0.665 -5.620 1.00 98.69 79 LYS A O 1
ATOM 656 N N . ASN A 1 80 ? -10.134 -0.424 -4.122 1.00 98.69 80 ASN A N 1
ATOM 657 C CA . ASN A 1 80 ? -9.106 -0.116 -5.115 1.00 98.69 80 ASN A CA 1
ATOM 658 C C . ASN A 1 80 ? -8.573 -1.355 -5.839 1.00 98.69 80 ASN A C 1
ATOM 660 O O . ASN A 1 80 ? -8.289 -1.252 -7.032 1.00 98.69 80 ASN A O 1
ATOM 664 N N . GLU A 1 81 ? -8.548 -2.515 -5.185 1.00 98.56 81 GLU A N 1
ATOM 665 C CA . GLU A 1 81 ? -8.375 -3.824 -5.832 1.00 98.56 81 GLU A CA 1
ATOM 666 C C . GLU A 1 81 ? -9.375 -3.967 -6.995 1.00 98.56 81 GLU A C 1
ATOM 668 O O . GLU A 1 81 ? -8.991 -4.049 -8.162 1.00 98.56 81 GLU A O 1
ATOM 673 N N . LYS A 1 82 ? -10.676 -3.820 -6.706 1.00 98.31 82 LYS A N 1
ATOM 674 C CA . LYS A 1 82 ? -11.745 -3.888 -7.720 1.00 98.31 82 LYS A CA 1
ATOM 675 C C . LYS A 1 82 ? -11.634 -2.804 -8.793 1.00 98.31 82 LYS A C 1
ATOM 677 O O . LYS A 1 82 ? -11.885 -3.076 -9.963 1.00 98.31 82 LYS A O 1
ATOM 682 N N . ARG A 1 83 ? -11.294 -1.566 -8.410 1.00 98.25 83 ARG A N 1
ATOM 683 C CA . ARG A 1 83 ? -11.173 -0.429 -9.344 1.00 98.25 83 ARG A CA 1
ATOM 684 C C . ARG A 1 83 ? -10.056 -0.641 -10.364 1.00 98.25 83 ARG A C 1
ATOM 686 O O . ARG A 1 83 ? -10.199 -0.225 -11.509 1.00 98.25 83 ARG A O 1
ATOM 693 N N . THR A 1 84 ? -8.933 -1.201 -9.929 1.00 97.75 84 THR A N 1
ATOM 694 C CA . THR A 1 84 ? -7.722 -1.324 -10.751 1.00 97.75 84 THR A CA 1
ATOM 695 C C . THR A 1 84 ? -7.602 -2.677 -11.447 1.00 97.75 84 THR A C 1
ATOM 697 O O . THR A 1 84 ? -6.874 -2.772 -12.432 1.00 97.75 84 THR A O 1
ATOM 700 N N . GLY A 1 85 ? -8.309 -3.702 -10.958 1.00 97.56 85 GLY A N 1
ATOM 701 C CA . GLY A 1 85 ? -8.219 -5.074 -11.456 1.00 97.56 85 GLY A CA 1
ATOM 702 C C . GLY A 1 85 ? -6.944 -5.806 -11.029 1.00 97.56 85 GLY A C 1
ATOM 703 O O . GLY A 1 85 ? -6.677 -6.888 -11.544 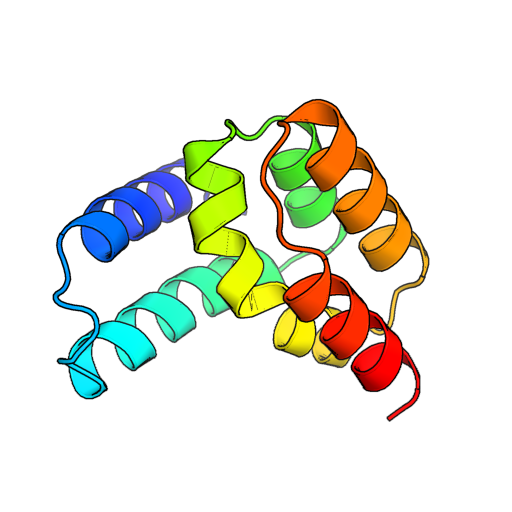1.00 97.56 85 GLY A O 1
ATOM 704 N N . ILE A 1 86 ? -6.150 -5.225 -10.123 1.00 97.69 86 ILE A N 1
ATOM 705 C CA . ILE A 1 86 ? -5.010 -5.906 -9.510 1.00 97.69 86 ILE A CA 1
ATOM 706 C C . ILE A 1 86 ? -5.533 -6.896 -8.484 1.00 97.69 86 ILE A C 1
ATOM 708 O O . ILE A 1 86 ? -6.285 -6.509 -7.595 1.00 97.69 86 ILE A O 1
ATOM 712 N N . ASP A 1 87 ? -5.096 -8.146 -8.594 1.00 97.38 87 ASP A N 1
ATOM 713 C CA . ASP A 1 87 ? -5.319 -9.145 -7.559 1.00 97.38 87 ASP A CA 1
ATOM 714 C C . ASP A 1 87 ? -4.301 -8.943 -6.431 1.00 97.38 87 ASP A C 1
ATOM 716 O O . ASP A 1 87 ? -3.116 -9.252 -6.570 1.00 97.38 87 ASP A O 1
ATOM 720 N N . CYS A 1 88 ? -4.765 -8.361 -5.328 1.00 97.12 88 CYS A N 1
ATOM 721 C CA . CYS A 1 88 ? -4.013 -8.251 -4.084 1.00 97.12 88 CYS A CA 1
ATOM 722 C C . CYS A 1 88 ? -4.820 -8.802 -2.901 1.00 97.12 88 CYS A C 1
ATOM 724 O O . CYS A 1 88 ? -4.643 -8.360 -1.761 1.00 97.12 88 CYS A O 1
ATOM 726 N N . SER A 1 89 ? -5.685 -9.789 -3.164 1.00 97.88 89 SER A N 1
ATOM 727 C CA . SER A 1 89 ? -6.630 -10.319 -2.180 1.00 97.88 89 SER A CA 1
ATOM 728 C C . SER A 1 89 ? -5.916 -10.873 -0.947 1.00 97.88 89 SER A C 1
ATOM 730 O O . SER A 1 89 ? -6.327 -10.594 0.177 1.00 97.88 89 SER A O 1
ATOM 732 N N . ILE A 1 90 ? -4.793 -11.572 -1.147 1.00 98.31 90 ILE A N 1
ATOM 733 C CA . ILE A 1 90 ? -3.957 -12.127 -0.071 1.00 98.31 90 ILE A CA 1
ATOM 734 C C . ILE A 1 90 ? -3.417 -11.009 0.835 1.00 98.31 90 ILE A C 1
ATOM 736 O O . ILE A 1 90 ? -3.491 -11.103 2.059 1.00 98.31 90 ILE A O 1
ATOM 740 N N . ASN A 1 91 ? -2.940 -9.904 0.254 1.00 98.50 91 ASN A N 1
ATOM 741 C CA . ASN A 1 91 ? -2.434 -8.763 1.024 1.00 98.50 91 ASN A CA 1
ATOM 742 C C . ASN A 1 91 ? -3.557 -8.105 1.845 1.00 98.50 91 ASN A C 1
ATOM 744 O O . ASN A 1 91 ? -3.336 -7.664 2.973 1.00 98.50 91 ASN A O 1
ATOM 748 N N . ILE A 1 92 ? -4.778 -8.071 1.303 1.00 98.62 92 ILE A N 1
ATOM 749 C CA . ILE A 1 92 ? -5.970 -7.579 2.006 1.00 98.62 92 ILE A CA 1
ATOM 750 C C . ILE A 1 92 ? -6.386 -8.532 3.133 1.00 98.62 92 ILE A C 1
ATOM 752 O O . ILE A 1 92 ? -6.782 -8.072 4.204 1.00 98.62 92 ILE A O 1
ATOM 756 N N . GLU A 1 93 ? -6.300 -9.846 2.933 1.00 98.38 93 GLU A N 1
ATOM 757 C CA . GLU A 1 93 ? -6.571 -10.839 3.977 1.00 98.38 93 GLU A CA 1
ATOM 758 C C . GLU A 1 93 ? -5.602 -10.691 5.155 1.00 98.38 93 GLU A C 1
ATOM 760 O O . GLU A 1 93 ? -6.050 -10.627 6.304 1.00 98.38 93 GLU A O 1
ATOM 765 N N . TYR A 1 94 ? -4.303 -10.521 4.887 1.00 98.38 94 TYR A N 1
ATOM 766 C CA . TYR A 1 94 ? -3.323 -10.218 5.932 1.00 98.38 94 TYR A CA 1
ATOM 767 C C . TYR A 1 94 ? -3.602 -8.877 6.613 1.00 98.38 94 TYR A C 1
ATOM 769 O O . TYR A 1 94 ? -3.594 -8.798 7.839 1.00 98.38 94 TYR A O 1
ATOM 777 N N . ALA A 1 95 ? -3.973 -7.840 5.859 1.00 98.44 95 ALA A N 1
ATOM 778 C CA . ALA A 1 95 ? -4.379 -6.560 6.435 1.00 98.44 95 ALA A CA 1
ATOM 779 C C . ALA A 1 95 ? -5.601 -6.680 7.362 1.00 98.44 95 ALA A C 1
ATOM 781 O O . ALA A 1 95 ? -5.631 -6.063 8.429 1.00 98.44 95 ALA A O 1
ATOM 782 N N . LYS A 1 96 ? -6.604 -7.490 7.009 1.00 98.44 96 LYS A N 1
ATOM 783 C CA . LYS A 1 96 ? -7.768 -7.762 7.870 1.00 98.44 96 LYS A CA 1
ATOM 784 C C . LYS A 1 96 ? -7.384 -8.497 9.149 1.00 98.44 96 LYS A C 1
ATOM 786 O O . LYS A 1 96 ? -7.926 -8.186 10.208 1.00 98.44 96 LYS A O 1
ATOM 791 N N . ALA A 1 97 ? -6.461 -9.454 9.068 1.00 97.56 97 ALA A N 1
ATOM 792 C CA . ALA A 1 97 ? -5.931 -10.120 10.254 1.00 97.56 97 ALA A CA 1
ATOM 793 C C . ALA A 1 97 ? -5.185 -9.113 11.151 1.00 97.56 97 ALA A C 1
ATOM 795 O O . ALA A 1 97 ? -5.498 -8.997 12.336 1.00 97.56 97 ALA A O 1
ATOM 796 N N . ALA A 1 98 ? -4.308 -8.298 10.554 1.00 97.25 98 ALA A N 1
ATOM 797 C CA . ALA A 1 98 ? -3.551 -7.220 11.195 1.00 97.25 98 ALA A CA 1
ATOM 798 C C . ALA A 1 98 ? -4.410 -6.157 11.891 1.00 97.25 98 ALA A C 1
ATOM 800 O O . ALA A 1 98 ? -3.948 -5.535 12.848 1.00 97.25 98 ALA A O 1
ATOM 801 N N . LEU A 1 99 ? -5.663 -5.962 11.473 1.00 94.06 99 LEU A N 1
ATOM 802 C CA . LEU A 1 99 ? -6.581 -5.017 12.112 1.00 94.06 99 LEU A CA 1
ATOM 803 C C . LEU A 1 99 ? -6.910 -5.398 13.568 1.00 94.06 99 LEU A C 1
ATOM 805 O O . LEU A 1 99 ? -7.188 -4.513 14.372 1.00 94.06 99 LEU A O 1
ATOM 809 N N . ASN A 1 100 ? -6.887 -6.695 13.895 1.00 86.75 100 ASN A N 1
ATOM 810 C CA . ASN A 1 100 ? -7.344 -7.228 15.184 1.00 86.75 100 ASN A CA 1
ATOM 811 C C . ASN A 1 100 ? -6.210 -7.614 16.149 1.00 86.75 100 ASN A C 1
ATOM 813 O O . ASN A 1 100 ? -6.500 -8.023 17.275 1.00 86.75 100 ASN A O 1
ATOM 817 N N . TYR A 1 101 ? -4.951 -7.525 15.709 1.00 75.62 101 TYR A N 1
ATOM 818 C CA . TYR A 1 101 ? -3.779 -7.651 16.586 1.00 75.62 101 TYR A CA 1
ATOM 819 C C . TYR A 1 101 ? -3.527 -6.370 17.385 1.00 75.62 101 TYR A C 1
ATOM 821 O O . TYR A 1 101 ? -2.854 -6.439 18.430 1.00 75.62 101 TYR A O 1
#

Secondary structure (DSSP, 8-state):
--HHHHHHHHHHHTTS-TT-HHHHHHHHHHHHHHHTT-HHHHHHHHHH--HHHHHHHHTTHHHHHHHH--HHHHHHHHHHHHHHT---HHHHHHHHHHTT-

Foldseek 3Di:
DPVVVLVVLLVVLVPDDPVPVVVNVVSLVVNCVVLLPDVVVNLVCLVPDALSSLQSNLVCLLVSLLRPLDPVSLVSNVVSCVVHVDPSVVSSVSSVVSSVD

pLDDT: mean 97.55, std 2.85, range [75.62, 98.81]

Radius of gyration: 12.52 Å; chains: 1; bounding box: 30×26×28 Å